Protein AF-A0A0F8X726-F1 (afdb_monomer_lite)

pLDDT: mean 84.28, std 11.68, range [42.75, 94.44]

Structure (mmCIF, N/CA/C/O backbone):
data_AF-A0A0F8X726-F1
#
_entry.id   AF-A0A0F8X726-F1
#
loop_
_atom_site.group_PDB
_atom_site.id
_atom_site.type_symbol
_atom_site.label_atom_id
_atom_site.label_alt_id
_atom_site.label_comp_id
_atom_site.label_asym_id
_atom_site.label_entity_id
_atom_site.label_seq_id
_atom_site.pdbx_PDB_ins_code
_atom_site.Cartn_x
_atom_site.Cartn_y
_atom_site.Cartn_z
_atom_site.occupancy
_atom_site.B_iso_or_equiv
_atom_site.auth_seq_id
_atom_site.auth_comp_id
_atom_site.auth_asym_id
_atom_site.auth_atom_id
_atom_site.pdbx_PDB_model_num
ATOM 1 N N . ASP A 1 1 ? 44.847 -0.969 5.988 1.00 42.75 1 ASP A N 1
ATOM 2 C CA . ASP A 1 1 ? 43.374 -1.080 5.945 1.00 42.75 1 ASP A CA 1
ATOM 3 C C . ASP A 1 1 ? 42.726 0.047 5.158 1.00 42.75 1 ASP A C 1
ATOM 5 O O . ASP A 1 1 ? 42.204 1.007 5.712 1.00 42.75 1 ASP A O 1
ATOM 9 N N . SER A 1 2 ? 42.777 -0.053 3.832 1.00 46.31 2 SER A N 1
ATOM 10 C CA . SER A 1 2 ? 42.081 0.861 2.928 1.00 46.31 2 SER A CA 1
ATOM 11 C C . SER A 1 2 ? 40.623 0.422 2.788 1.00 46.31 2 SER A C 1
ATOM 13 O O . SER A 1 2 ? 40.310 -0.453 1.977 1.00 46.31 2 SER A O 1
ATOM 15 N N . LYS A 1 3 ? 39.716 1.026 3.566 1.00 49.72 3 LYS A N 1
ATOM 16 C CA . LYS A 1 3 ? 38.294 1.054 3.189 1.00 49.72 3 LYS A CA 1
ATOM 17 C C . LYS A 1 3 ? 38.207 1.606 1.757 1.00 49.72 3 LYS A C 1
ATOM 19 O O . LYS A 1 3 ? 38.843 2.632 1.499 1.00 49.72 3 LYS A O 1
ATOM 24 N N . PRO A 1 4 ? 37.467 0.969 0.831 1.00 53.47 4 PRO A N 1
ATOM 25 C CA . PRO A 1 4 ? 37.259 1.551 -0.484 1.00 53.47 4 PRO A CA 1
ATOM 26 C C . PRO A 1 4 ? 36.655 2.949 -0.299 1.00 53.47 4 PRO A C 1
ATOM 28 O O . PRO A 1 4 ? 35.779 3.106 0.561 1.00 53.47 4 PRO A O 1
ATOM 31 N N . PRO A 1 5 ? 37.117 3.968 -1.045 1.00 49.19 5 PRO A N 1
ATOM 32 C CA . PRO A 1 5 ? 36.482 5.277 -1.015 1.00 49.19 5 PRO A CA 1
ATOM 33 C C . PRO A 1 5 ? 35.014 5.068 -1.365 1.00 49.19 5 PRO A C 1
ATOM 35 O O . PRO A 1 5 ? 34.735 4.249 -2.238 1.00 49.19 5 PRO A O 1
ATOM 38 N N . ASN A 1 6 ? 34.107 5.758 -0.666 1.00 56.97 6 ASN A N 1
ATOM 39 C CA . ASN A 1 6 ? 32.667 5.757 -0.919 1.00 56.97 6 ASN A CA 1
ATOM 40 C C . ASN A 1 6 ? 32.400 5.866 -2.427 1.00 56.97 6 ASN A C 1
ATOM 42 O O . ASN A 1 6 ? 32.302 6.964 -2.975 1.00 56.97 6 ASN A O 1
ATOM 46 N N . SER A 1 7 ? 32.322 4.727 -3.113 1.00 58.31 7 SER A N 1
ATOM 47 C CA . SER A 1 7 ? 32.047 4.677 -4.532 1.00 58.31 7 SER A CA 1
ATOM 48 C C . SER A 1 7 ? 30.560 4.917 -4.618 1.00 58.31 7 SER A C 1
ATOM 50 O O . SER A 1 7 ? 29.761 3.986 -4.493 1.00 58.31 7 SER A O 1
ATOM 52 N N . VAL A 1 8 ? 30.189 6.189 -4.740 1.00 60.47 8 VAL A N 1
ATOM 53 C CA . VAL A 1 8 ? 28.845 6.568 -5.150 1.00 60.47 8 VAL A CA 1
ATOM 54 C C . VAL A 1 8 ? 28.525 5.670 -6.345 1.00 60.47 8 VAL A C 1
ATOM 56 O O . VAL A 1 8 ? 29.316 5.659 -7.297 1.00 60.47 8 VAL A O 1
ATOM 59 N N . PRO A 1 9 ? 27.474 4.834 -6.284 1.00 58.06 9 PRO A N 1
ATOM 60 C CA . PRO A 1 9 ? 27.222 3.878 -7.344 1.00 58.06 9 PRO A CA 1
ATOM 61 C C . PRO A 1 9 ? 27.130 4.645 -8.660 1.00 58.06 9 PRO A C 1
ATOM 63 O O . PRO A 1 9 ? 26.329 5.568 -8.796 1.00 58.06 9 PRO A O 1
ATOM 66 N N . ASN A 1 10 ? 27.994 4.311 -9.614 1.00 67.69 10 ASN A N 1
ATOM 67 C CA . ASN A 1 10 ? 27.945 4.903 -10.942 1.00 67.69 10 ASN A CA 1
ATOM 68 C C . ASN A 1 10 ? 26.533 4.698 -11.532 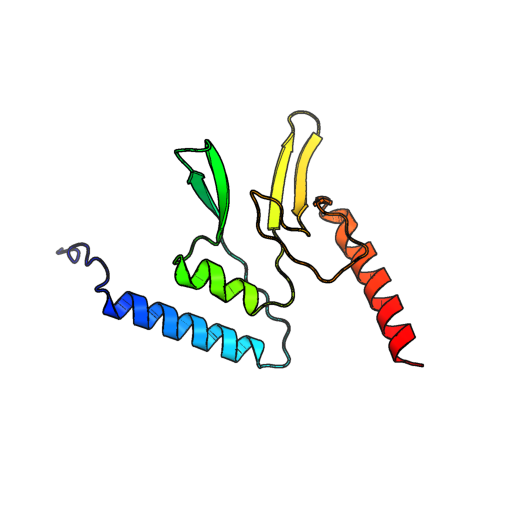1.00 67.69 10 ASN A C 1
ATOM 70 O O . ASN A 1 10 ? 25.883 3.692 -11.236 1.00 67.69 10 ASN A O 1
ATOM 74 N N . LEU A 1 11 ? 26.046 5.617 -12.372 1.00 66.12 11 LEU A N 1
ATOM 75 C CA . LEU A 1 11 ? 24.682 5.603 -12.933 1.00 66.12 11 LEU A CA 1
ATOM 76 C C . LEU A 1 11 ? 24.299 4.233 -13.529 1.00 66.12 11 LEU A C 1
ATOM 78 O O . LEU A 1 11 ? 23.159 3.783 -13.410 1.00 66.12 11 LEU A O 1
ATOM 82 N N . LYS A 1 12 ? 25.282 3.534 -14.107 1.00 67.88 12 LYS A N 1
ATOM 83 C CA . LYS A 1 12 ? 25.145 2.168 -14.624 1.00 67.88 12 LYS A CA 1
ATOM 84 C C . LYS A 1 12 ? 24.641 1.171 -13.567 1.00 67.88 12 LYS A C 1
ATOM 86 O O . LYS A 1 12 ? 23.712 0.418 -13.846 1.00 67.88 12 LYS A O 1
ATOM 91 N N . HIS A 1 13 ? 25.167 1.221 -12.343 1.00 73.75 13 HIS A N 1
ATOM 92 C CA . HIS A 1 13 ? 24.757 0.339 -11.245 1.00 73.75 13 HIS A CA 1
ATOM 93 C C . HIS A 1 13 ? 23.321 0.609 -10.779 1.00 73.75 13 HIS A C 1
ATOM 95 O O . HIS A 1 13 ? 22.595 -0.323 -10.436 1.00 73.75 13 HIS A O 1
ATOM 101 N N . TYR A 1 14 ? 22.869 1.868 -10.827 1.00 69.62 14 TYR A N 1
ATOM 102 C CA . TYR A 1 14 ? 21.473 2.212 -10.541 1.00 69.62 14 TYR A CA 1
ATOM 103 C C . TYR A 1 14 ? 20.513 1.588 -11.560 1.00 69.62 14 TYR A C 1
ATOM 105 O O . TYR A 1 14 ? 19.500 0.999 -11.177 1.00 69.62 14 TYR A O 1
ATOM 113 N N . MET A 1 15 ? 20.838 1.671 -12.853 1.00 75.12 15 MET A N 1
ATOM 114 C CA . MET A 1 15 ? 20.006 1.091 -13.914 1.00 75.12 15 MET A CA 1
ATOM 115 C C . MET A 1 15 ? 19.988 -0.442 -13.858 1.00 75.12 15 MET A C 1
ATOM 117 O O . MET A 1 15 ? 18.929 -1.051 -14.021 1.00 75.12 15 MET A O 1
ATOM 121 N N . GLU A 1 16 ? 21.131 -1.067 -13.569 1.00 83.19 16 GLU A N 1
ATOM 122 C CA . GLU A 1 16 ? 21.235 -2.516 -13.362 1.00 83.19 16 GLU A CA 1
ATOM 123 C C . GLU A 1 16 ? 20.363 -2.973 -12.188 1.00 83.19 16 GLU A C 1
ATOM 125 O O . GLU A 1 16 ? 19.546 -3.883 -12.347 1.00 83.19 16 GLU A O 1
ATOM 130 N N . ARG A 1 17 ? 20.442 -2.285 -11.042 1.00 80.00 17 ARG A N 1
ATOM 131 C CA . ARG A 1 17 ? 19.606 -2.567 -9.867 1.00 80.00 17 ARG A CA 1
ATOM 132 C C . ARG A 1 17 ? 18.115 -2.491 -10.197 1.00 80.00 17 ARG A C 1
ATOM 134 O O . ARG A 1 17 ? 17.361 -3.397 -9.845 1.00 80.00 17 ARG A O 1
ATOM 141 N N . GLN A 1 18 ? 17.685 -1.446 -10.907 1.00 80.94 18 GLN A N 1
ATOM 142 C CA . GLN A 1 18 ? 16.285 -1.295 -11.322 1.00 80.94 18 GLN A CA 1
ATOM 143 C C . GLN A 1 18 ? 15.833 -2.432 -12.249 1.00 80.94 18 GLN A C 1
ATOM 145 O O . GLN A 1 18 ? 14.719 -2.939 -12.104 1.00 80.94 18 GLN A O 1
ATOM 150 N N . SER A 1 19 ? 16.692 -2.850 -13.184 1.00 84.81 19 SER A N 1
ATOM 151 C CA . SER A 1 19 ? 16.410 -3.953 -14.107 1.00 84.81 19 SER A CA 1
ATOM 152 C C . SER A 1 19 ? 16.263 -5.289 -13.374 1.00 84.81 19 SER A C 1
ATOM 154 O O . SER A 1 19 ? 15.293 -6.015 -13.602 1.00 84.81 19 SER A O 1
ATOM 156 N N . ILE A 1 20 ? 17.173 -5.584 -12.439 1.00 88.25 20 ILE A N 1
ATOM 157 C CA . ILE A 1 20 ? 17.160 -6.817 -11.640 1.00 88.25 20 ILE A CA 1
ATOM 158 C C . ILE A 1 20 ? 15.899 -6.889 -10.779 1.00 88.25 20 ILE A C 1
ATOM 160 O O . ILE A 1 20 ? 15.188 -7.892 -10.830 1.00 88.25 20 ILE A O 1
ATOM 164 N N . ILE A 1 21 ? 15.586 -5.821 -10.038 1.00 85.94 21 ILE A N 1
ATOM 165 C CA . ILE A 1 21 ? 14.409 -5.772 -9.159 1.00 85.94 21 ILE A CA 1
ATOM 166 C C . ILE A 1 21 ? 13.127 -5.936 -9.974 1.00 85.94 21 ILE A C 1
ATOM 168 O O . ILE A 1 21 ? 12.279 -6.761 -9.635 1.00 85.94 21 ILE A O 1
ATOM 172 N N . LYS A 1 22 ? 13.003 -5.201 -11.087 1.00 84.69 22 LYS A N 1
ATOM 173 C CA . LYS A 1 22 ? 11.848 -5.321 -11.977 1.00 84.69 22 LYS A CA 1
ATOM 174 C C . LYS A 1 22 ? 11.696 -6.755 -12.478 1.00 84.69 22 LYS A C 1
ATOM 176 O O . LYS A 1 22 ? 10.616 -7.318 -12.349 1.00 84.69 22 LYS A O 1
ATOM 181 N N . ARG A 1 23 ? 12.768 -7.349 -13.016 1.00 88.69 23 ARG A N 1
ATOM 182 C CA . ARG A 1 23 ? 12.754 -8.717 -13.552 1.00 88.69 23 ARG A CA 1
ATOM 183 C C . ARG A 1 23 ? 12.376 -9.735 -12.481 1.00 88.69 23 ARG A C 1
ATOM 185 O O . ARG A 1 23 ? 11.593 -10.637 -12.775 1.00 88.69 23 ARG A O 1
ATOM 192 N N . LEU A 1 24 ? 12.916 -9.605 -11.270 1.00 90.56 24 LEU A N 1
ATOM 193 C CA . LEU A 1 24 ? 12.587 -10.480 -10.149 1.00 90.56 24 LEU A CA 1
ATOM 194 C C . LEU A 1 24 ? 11.090 -10.406 -9.835 1.00 90.56 24 LEU A C 1
ATOM 196 O O . LEU A 1 24 ? 10.415 -11.430 -9.878 1.00 90.56 24 LEU A O 1
ATOM 200 N N . ILE A 1 25 ? 10.563 -9.203 -9.604 1.00 88.12 25 ILE A N 1
ATOM 201 C CA . ILE A 1 25 ? 9.164 -9.004 -9.209 1.00 88.12 25 ILE A CA 1
ATOM 202 C C . ILE A 1 25 ? 8.219 -9.490 -10.304 1.00 88.12 25 ILE A C 1
ATOM 204 O O . ILE A 1 25 ? 7.335 -10.292 -10.024 1.00 88.12 25 ILE A O 1
ATOM 208 N N . THR A 1 26 ? 8.452 -9.124 -11.567 1.00 85.94 26 THR A N 1
ATOM 209 C CA . THR A 1 26 ? 7.598 -9.594 -12.668 1.00 85.94 26 THR A CA 1
ATOM 210 C C . THR A 1 26 ? 7.648 -11.112 -12.836 1.00 85.94 26 THR A C 1
ATOM 212 O O . THR A 1 26 ? 6.625 -11.723 -13.125 1.00 85.94 26 THR A O 1
ATOM 215 N N . SER A 1 27 ? 8.812 -11.741 -12.631 1.00 90.19 27 SER A N 1
ATOM 216 C CA . SER A 1 27 ? 8.942 -13.204 -12.727 1.00 90.19 27 SER A CA 1
ATOM 217 C C . SER A 1 27 ? 8.234 -13.922 -11.578 1.00 90.19 27 SER A C 1
ATOM 219 O O . SER A 1 27 ? 7.711 -15.016 -11.772 1.00 90.19 27 SER A O 1
ATOM 221 N N . MET A 1 28 ? 8.219 -13.322 -10.385 1.00 91.19 28 MET A N 1
ATOM 222 C CA . MET A 1 28 ? 7.520 -13.863 -9.221 1.00 91.19 28 MET A CA 1
ATOM 223 C C . MET A 1 28 ? 6.005 -13.686 -9.348 1.00 91.19 28 MET A C 1
ATOM 225 O O . MET A 1 28 ? 5.276 -14.649 -9.139 1.00 91.19 28 MET A O 1
ATOM 229 N N . CYS A 1 29 ? 5.534 -12.510 -9.778 1.00 86.19 29 CYS A N 1
ATOM 230 C CA . CYS A 1 29 ? 4.113 -12.241 -10.024 1.00 86.19 29 CYS A CA 1
ATOM 231 C C . CYS A 1 29 ? 3.520 -13.094 -11.160 1.00 86.19 29 CYS A C 1
ATOM 233 O O . CYS A 1 29 ? 2.314 -13.303 -11.193 1.00 86.19 29 CYS A O 1
ATOM 235 N N . ALA A 1 30 ? 4.342 -13.593 -12.089 1.00 87.44 30 ALA A N 1
ATOM 236 C CA . ALA A 1 30 ? 3.897 -14.487 -13.161 1.00 87.44 30 ALA A CA 1
ATOM 237 C C . ALA A 1 30 ? 3.678 -15.943 -12.706 1.00 87.44 30 ALA A C 1
ATOM 239 O O . ALA A 1 30 ? 3.119 -16.746 -13.452 1.00 87.44 30 ALA A O 1
ATOM 240 N N . LYS A 1 31 ? 4.148 -16.319 -11.511 1.00 91.00 31 LYS A N 1
ATOM 241 C CA . LYS A 1 31 ? 3.959 -17.668 -10.966 1.00 91.00 31 LYS A CA 1
ATOM 242 C C . LYS A 1 31 ? 2.593 -17.770 -10.272 1.00 91.00 31 LYS A C 1
ATOM 244 O O . LYS A 1 31 ? 2.126 -16.777 -9.721 1.00 91.00 31 LYS A O 1
ATOM 249 N N . PRO A 1 32 ? 1.976 -18.964 -10.217 1.00 91.19 32 PRO A N 1
ATOM 250 C CA . PRO A 1 32 ? 0.724 -19.194 -9.492 1.00 91.19 32 PRO A CA 1
ATOM 251 C C . PRO A 1 32 ? 0.974 -19.277 -7.975 1.00 91.19 32 PRO A C 1
ATOM 253 O O . PRO A 1 32 ? 0.755 -20.310 -7.347 1.00 91.19 32 PRO A O 1
ATOM 256 N N . ILE A 1 33 ? 1.506 -18.204 -7.393 1.00 89.06 33 ILE A N 1
ATOM 257 C CA . ILE A 1 33 ? 1.855 -18.097 -5.974 1.00 89.06 33 ILE A CA 1
ATOM 258 C C . ILE A 1 33 ? 1.282 -16.810 -5.384 1.00 89.06 33 ILE A C 1
ATOM 260 O O . ILE A 1 33 ? 1.117 -15.809 -6.078 1.00 89.06 33 ILE A O 1
ATOM 264 N N . HIS A 1 34 ? 1.035 -16.817 -4.076 1.00 89.94 34 HIS A N 1
ATOM 265 C CA . HIS A 1 34 ? 0.753 -15.593 -3.334 1.00 89.94 34 HIS A CA 1
ATOM 266 C C . HIS A 1 34 ? 2.073 -14.917 -2.963 1.00 89.94 34 HIS A C 1
ATOM 268 O O . HIS A 1 34 ? 2.850 -15.455 -2.174 1.00 89.94 34 HIS A O 1
ATOM 274 N N . LEU A 1 35 ? 2.337 -13.751 -3.553 1.00 91.06 35 LEU A N 1
ATOM 275 C CA . LEU A 1 35 ? 3.542 -12.972 -3.290 1.00 91.06 35 LEU A CA 1
ATOM 276 C C . LEU A 1 35 ? 3.233 -11.822 -2.329 1.00 91.06 35 LEU A C 1
ATOM 278 O O . LEU A 1 35 ? 2.411 -10.960 -2.631 1.00 91.06 35 LEU A O 1
ATOM 282 N N . PHE A 1 36 ? 3.954 -11.786 -1.212 1.00 91.94 36 PHE A N 1
ATOM 283 C CA . PHE A 1 36 ? 3.925 -10.688 -0.250 1.00 91.94 36 PHE A CA 1
ATOM 284 C C . PHE A 1 36 ? 5.276 -9.980 -0.250 1.00 91.94 36 PHE A C 1
ATOM 286 O O . PHE A 1 36 ? 6.320 -10.630 -0.196 1.00 91.94 36 PHE A O 1
ATOM 293 N N . MET A 1 37 ? 5.253 -8.650 -0.305 1.00 91.12 37 MET A N 1
ATOM 294 C CA . MET A 1 37 ? 6.456 -7.823 -0.292 1.00 91.12 37 MET A CA 1
ATOM 295 C C . MET A 1 37 ? 6.323 -6.734 0.781 1.00 91.12 37 MET A C 1
ATOM 297 O O . MET A 1 37 ? 5.622 -5.748 0.554 1.00 91.12 37 MET A O 1
ATOM 301 N N . PRO A 1 38 ? 6.976 -6.889 1.945 1.00 92.56 38 PRO A N 1
ATOM 302 C CA . PRO A 1 38 ? 7.067 -5.816 2.923 1.00 92.56 38 PRO A CA 1
ATOM 303 C C . PRO A 1 38 ? 8.059 -4.752 2.444 1.00 92.56 38 PRO A C 1
ATOM 305 O O . PRO A 1 38 ? 9.057 -5.065 1.793 1.00 92.56 38 PRO A O 1
ATOM 308 N N . CYS A 1 39 ? 7.785 -3.495 2.773 1.00 90.88 39 CYS A N 1
ATOM 309 C CA . CYS A 1 39 ? 8.642 -2.360 2.447 1.00 90.88 39 CYS A CA 1
ATOM 310 C C . CYS A 1 39 ? 8.721 -1.414 3.640 1.00 90.88 39 CYS A C 1
ATOM 312 O O . CYS A 1 39 ? 7.744 -1.265 4.374 1.00 90.88 39 CYS A O 1
ATOM 314 N N . HIS A 1 40 ? 9.866 -0.754 3.794 1.00 91.31 40 HIS A N 1
ATOM 315 C CA . HIS A 1 40 ? 9.989 0.377 4.703 1.00 91.31 40 HIS A CA 1
ATOM 316 C C . HIS A 1 40 ? 9.355 1.625 4.092 1.00 91.31 40 HIS A C 1
ATOM 318 O O . HIS A 1 40 ? 9.195 1.726 2.872 1.00 91.31 40 HIS A O 1
ATOM 324 N N . GLU A 1 41 ? 8.966 2.547 4.963 1.00 90.88 41 GLU A N 1
ATOM 325 C CA . GLU A 1 41 ? 8.368 3.816 4.584 1.00 90.88 41 GLU A CA 1
ATOM 326 C C . GLU A 1 41 ? 9.410 4.932 4.667 1.00 90.88 41 GLU A C 1
ATOM 328 O O . GLU A 1 41 ? 10.095 5.062 5.680 1.00 90.88 41 GLU A O 1
ATOM 333 N N . ASP A 1 42 ? 9.477 5.748 3.621 1.00 91.12 42 ASP A N 1
ATOM 334 C CA . ASP A 1 42 ? 10.177 7.026 3.606 1.00 91.12 42 ASP A CA 1
ATOM 335 C C . ASP A 1 42 ? 9.165 8.178 3.670 1.00 91.12 42 ASP A C 1
ATOM 337 O O . ASP A 1 42 ? 8.062 8.101 3.114 1.00 91.12 42 ASP A O 1
ATOM 341 N N . THR A 1 43 ? 9.539 9.248 4.369 1.00 90.12 43 THR A N 1
ATOM 342 C CA . THR A 1 43 ? 8.702 10.432 4.583 1.00 90.12 43 THR A CA 1
ATOM 343 C C . THR A 1 43 ? 9.347 11.647 3.931 1.00 90.12 43 THR A C 1
ATOM 345 O O . THR A 1 43 ? 10.385 12.128 4.377 1.00 90.12 43 THR A O 1
ATOM 348 N N . ALA A 1 44 ? 8.672 12.204 2.930 1.00 87.62 44 ALA A N 1
ATOM 349 C CA . ALA A 1 44 ? 9.049 13.450 2.282 1.00 87.62 44 ALA A CA 1
ATOM 350 C C . ALA A 1 44 ? 8.135 14.595 2.737 1.00 87.62 44 ALA A C 1
ATOM 352 O O . ALA A 1 44 ? 6.930 14.417 2.931 1.00 87.62 44 ALA A O 1
ATOM 353 N N . LYS A 1 45 ? 8.702 15.794 2.876 1.00 89.19 45 LYS A N 1
ATOM 354 C CA . LYS A 1 45 ? 7.957 17.025 3.149 1.00 89.19 45 LYS A CA 1
ATOM 355 C C . LYS A 1 45 ? 8.070 17.951 1.946 1.00 89.19 45 LYS A C 1
ATOM 357 O O . LYS A 1 45 ? 9.177 18.268 1.526 1.00 89.19 45 LYS A O 1
ATOM 362 N N . ASP A 1 46 ? 6.938 18.401 1.421 1.00 87.06 46 ASP A N 1
ATOM 363 C CA . ASP A 1 46 ? 6.922 19.494 0.452 1.00 87.06 46 ASP A CA 1
ATOM 364 C C . ASP A 1 46 ? 7.179 20.817 1.181 1.00 87.06 46 ASP A C 1
ATOM 366 O O . ASP A 1 46 ? 6.436 21.199 2.087 1.00 87.06 46 ASP A O 1
ATOM 370 N N . GLU A 1 47 ? 8.251 21.506 0.802 1.00 89.69 47 GLU A N 1
ATOM 371 C CA . GLU A 1 47 ? 8.672 22.761 1.425 1.00 89.69 47 GLU A CA 1
ATOM 372 C C . GLU A 1 47 ? 7.710 23.920 1.138 1.00 89.69 47 GLU A C 1
ATOM 374 O O . GLU A 1 47 ? 7.626 24.846 1.943 1.00 89.69 47 GLU A O 1
ATOM 3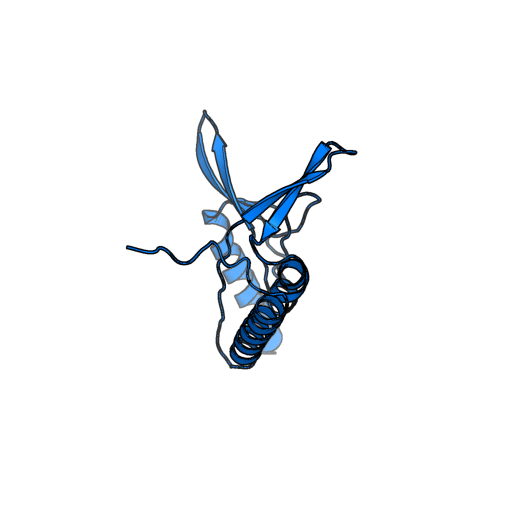79 N N . ILE A 1 48 ? 6.947 23.861 0.040 1.00 89.62 48 ILE A N 1
ATOM 380 C CA . ILE A 1 48 ? 6.032 24.935 -0.365 1.00 89.62 48 ILE A CA 1
ATOM 381 C C . ILE A 1 48 ? 4.703 24.810 0.382 1.00 89.62 48 ILE A C 1
ATOM 383 O O . ILE A 1 48 ? 4.223 25.773 0.977 1.00 89.62 48 ILE A O 1
ATOM 387 N N . THR A 1 49 ? 4.088 23.625 0.356 1.00 87.31 49 THR A N 1
ATOM 388 C CA . THR A 1 49 ? 2.772 23.409 0.986 1.00 87.31 49 THR A CA 1
ATOM 389 C C . THR A 1 49 ? 2.858 22.928 2.432 1.00 87.31 49 THR A C 1
ATOM 391 O O . THR A 1 49 ? 1.843 22.882 3.127 1.00 87.31 49 THR A O 1
ATOM 394 N N . GLY A 1 50 ? 4.045 22.523 2.891 1.00 86.19 50 GLY A N 1
ATOM 395 C CA . GLY A 1 50 ? 4.262 21.905 4.199 1.00 86.19 50 GLY A CA 1
ATOM 396 C C . GLY A 1 50 ? 3.692 20.489 4.327 1.00 86.19 50 GLY A C 1
ATOM 397 O O . GLY A 1 50 ? 3.786 19.906 5.409 1.00 86.19 50 GLY A O 1
ATOM 398 N N . ARG A 1 51 ? 3.094 19.935 3.262 1.00 84.88 51 ARG A N 1
ATOM 399 C CA . ARG A 1 51 ? 2.446 18.619 3.283 1.00 84.88 51 ARG A CA 1
ATOM 400 C C . ARG A 1 51 ? 3.469 17.500 3.413 1.00 84.88 51 ARG A C 1
ATOM 402 O O . ARG A 1 51 ? 4.550 17.552 2.829 1.00 84.88 51 ARG A O 1
ATOM 409 N N . LEU A 1 52 ? 3.085 16.475 4.166 1.00 87.75 52 LEU A N 1
ATOM 410 C CA . LEU A 1 52 ? 3.850 15.246 4.310 1.00 87.75 52 LEU A CA 1
ATOM 411 C C . LEU A 1 52 ? 3.321 14.193 3.342 1.00 87.75 52 LEU A C 1
ATOM 413 O O . LEU A 1 52 ? 2.108 13.985 3.239 1.00 87.75 52 LEU A O 1
ATOM 417 N N . PHE A 1 53 ? 4.253 13.513 2.688 1.00 87.38 53 PHE A N 1
ATOM 418 C CA . PHE A 1 53 ? 4.009 12.390 1.800 1.00 87.38 53 PHE A CA 1
ATOM 419 C C . PHE A 1 53 ? 4.812 11.202 2.296 1.00 87.38 53 PHE A C 1
ATOM 421 O O . PHE A 1 53 ? 5.996 11.322 2.609 1.00 87.38 53 PHE A O 1
ATOM 428 N N . LYS A 1 54 ? 4.160 10.052 2.356 1.00 88.69 54 LYS A N 1
ATOM 429 C CA . LYS A 1 54 ? 4.753 8.800 2.785 1.00 88.69 54 LYS A CA 1
ATOM 430 C C . LYS A 1 54 ? 4.700 7.806 1.652 1.00 88.69 54 LYS A C 1
ATOM 432 O O . LYS A 1 54 ? 3.704 7.669 0.939 1.00 88.69 54 LYS A O 1
ATOM 437 N N . SER A 1 55 ? 5.823 7.146 1.451 1.00 89.00 55 SER A N 1
ATOM 438 C CA . SER A 1 55 ? 6.011 6.269 0.315 1.00 89.00 55 SER A CA 1
ATOM 439 C C . SER A 1 55 ? 6.997 5.165 0.624 1.00 89.00 55 SER A C 1
ATOM 441 O O . SER A 1 55 ? 7.538 5.105 1.718 1.00 89.00 55 SER A O 1
ATOM 443 N N . PHE A 1 56 ? 7.213 4.261 -0.321 1.00 90.81 56 PHE A N 1
ATOM 444 C CA . PHE A 1 56 ? 8.177 3.190 -0.128 1.00 90.81 56 PHE A CA 1
ATOM 445 C C . PHE A 1 56 ? 9.604 3.736 -0.144 1.00 90.81 56 PHE A C 1
ATOM 447 O O . PHE A 1 56 ? 9.972 4.420 -1.098 1.00 90.81 56 PHE A O 1
ATOM 454 N N . ASP A 1 57 ? 10.400 3.364 0.858 1.00 90.31 57 ASP A N 1
ATOM 455 C CA . ASP A 1 57 ? 11.831 3.666 0.944 1.00 90.31 57 ASP A CA 1
ATOM 456 C C . ASP A 1 57 ? 12.605 2.873 -0.119 1.00 90.31 57 ASP A C 1
ATOM 458 O O . ASP A 1 57 ? 13.096 1.758 0.087 1.00 90.31 57 ASP A O 1
ATOM 462 N N . MET A 1 58 ? 12.596 3.409 -1.336 1.00 86.19 58 MET A N 1
ATOM 463 C CA . MET A 1 58 ? 13.264 2.856 -2.502 1.00 86.19 58 MET A CA 1
ATOM 464 C C . MET A 1 58 ? 13.538 3.948 -3.537 1.00 86.19 58 MET A C 1
ATOM 466 O O . MET A 1 58 ? 13.128 5.095 -3.414 1.00 86.19 58 MET A O 1
ATOM 470 N N . ASP A 1 59 ? 14.225 3.571 -4.615 1.00 85.31 59 ASP A N 1
ATOM 471 C CA . ASP A 1 59 ? 14.460 4.460 -5.753 1.00 85.31 59 ASP A CA 1
ATOM 472 C C . ASP A 1 59 ? 13.135 5.062 -6.281 1.00 85.31 59 ASP A C 1
ATOM 474 O O . ASP A 1 59 ? 12.206 4.292 -6.554 1.00 85.31 59 ASP A O 1
ATOM 478 N N . PRO A 1 60 ? 13.039 6.387 -6.517 1.00 83.31 60 PRO A N 1
ATOM 479 C CA . PRO A 1 60 ? 11.790 7.039 -6.930 1.00 83.31 60 PRO A CA 1
ATOM 480 C C . PRO A 1 60 ? 11.141 6.439 -8.187 1.00 83.31 60 PRO A C 1
ATOM 482 O O . PRO A 1 60 ? 9.916 6.436 -8.345 1.00 83.31 60 PRO A O 1
ATOM 48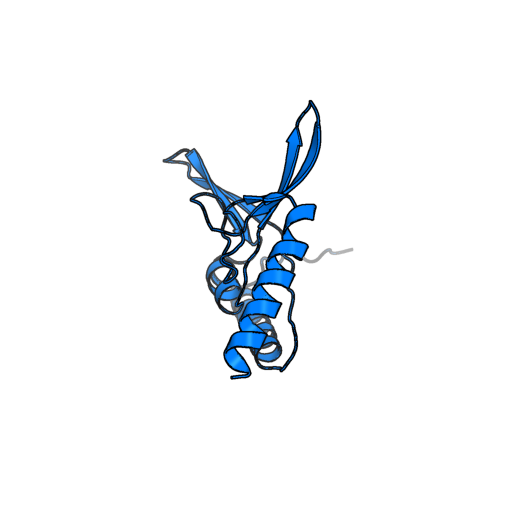5 N N . LYS A 1 61 ? 11.942 5.880 -9.110 1.00 82.50 61 LYS A N 1
ATOM 486 C CA . LYS A 1 61 ? 11.402 5.196 -10.299 1.00 82.50 61 LYS A CA 1
ATOM 487 C C . LYS A 1 61 ? 10.762 3.854 -9.954 1.00 82.50 61 LYS A C 1
ATOM 489 O O . LYS A 1 61 ? 9.838 3.429 -10.649 1.00 82.50 61 LYS A O 1
ATOM 494 N N . LEU A 1 62 ? 11.269 3.165 -8.934 1.00 84.31 62 LEU A N 1
ATOM 495 C CA . LEU A 1 62 ? 10.717 1.904 -8.443 1.00 84.31 62 LEU A CA 1
ATOM 496 C C . LEU A 1 62 ? 9.484 2.146 -7.576 1.00 84.31 62 LEU A C 1
ATOM 498 O O . LEU A 1 62 ? 8.497 1.441 -7.758 1.00 84.31 62 LEU A O 1
ATOM 502 N N . GLN A 1 63 ? 9.494 3.187 -6.747 1.00 87.12 63 GLN A N 1
ATOM 503 C CA . GLN A 1 63 ? 8.380 3.573 -5.877 1.00 87.12 63 GLN A CA 1
ATOM 504 C C . GLN A 1 63 ? 7.049 3.697 -6.635 1.00 87.12 63 GLN A C 1
ATOM 506 O O . GLN A 1 63 ? 6.019 3.231 -6.161 1.00 87.12 63 GLN A O 1
ATOM 511 N N . ASN A 1 64 ? 7.075 4.240 -7.855 1.00 83.94 64 ASN A N 1
ATOM 512 C CA . ASN A 1 64 ? 5.884 4.374 -8.701 1.00 83.94 64 ASN A CA 1
ATOM 513 C C . ASN A 1 64 ? 5.544 3.121 -9.524 1.00 83.94 64 ASN A C 1
ATOM 515 O O . ASN A 1 64 ? 4.446 3.012 -10.063 1.00 83.94 64 ASN A O 1
ATOM 519 N N . ARG A 1 65 ? 6.483 2.184 -9.695 1.00 86.25 65 ARG A N 1
ATOM 520 C CA . ARG A 1 65 ? 6.307 1.001 -10.558 1.00 86.25 65 ARG A CA 1
ATOM 521 C C . ARG A 1 65 ? 5.949 -0.243 -9.773 1.00 86.25 65 ARG A C 1
ATOM 523 O O . ARG A 1 65 ? 5.043 -0.965 -10.173 1.00 86.25 65 ARG A O 1
ATOM 530 N N . ILE A 1 66 ? 6.671 -0.497 -8.688 1.00 88.38 66 ILE A N 1
ATOM 531 C CA . ILE A 1 66 ? 6.545 -1.721 -7.905 1.00 88.38 66 ILE A CA 1
ATOM 532 C C . ILE A 1 66 ? 5.121 -1.938 -7.387 1.00 88.38 66 ILE A C 1
ATOM 53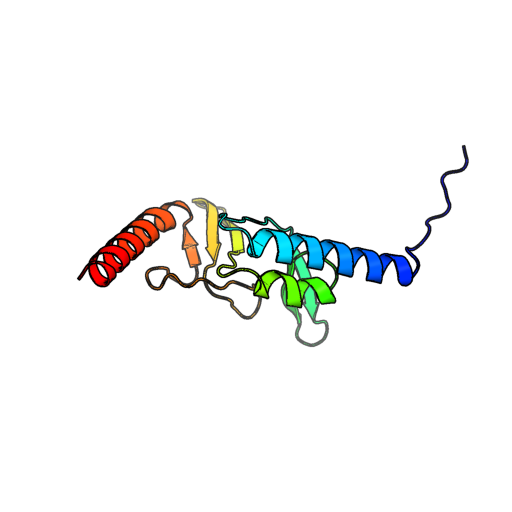4 O O . ILE A 1 66 ? 4.591 -3.019 -7.638 1.00 88.38 66 ILE A O 1
ATOM 538 N N . PRO A 1 67 ? 4.444 -0.938 -6.792 1.00 89.56 67 PRO A N 1
ATOM 539 C CA . PRO A 1 67 ? 3.090 -1.127 -6.273 1.00 89.56 67 PRO A CA 1
ATOM 540 C C . PRO A 1 67 ? 2.082 -1.512 -7.357 1.00 89.56 67 PRO A C 1
ATOM 542 O O . PRO A 1 67 ? 1.075 -2.144 -7.065 1.00 89.56 67 PRO A O 1
ATOM 545 N N . ASN A 1 68 ? 2.337 -1.170 -8.622 1.00 89.12 68 ASN A N 1
ATOM 546 C CA . ASN A 1 68 ? 1.442 -1.492 -9.734 1.00 89.12 68 ASN A CA 1
ATOM 547 C C . ASN A 1 68 ? 1.527 -2.954 -10.190 1.00 89.12 68 ASN A C 1
ATOM 549 O O . ASN A 1 68 ? 0.657 -3.395 -10.932 1.00 89.12 68 ASN A O 1
ATOM 553 N N . TYR A 1 69 ? 2.530 -3.715 -9.740 1.00 89.88 69 TYR A N 1
ATOM 554 C CA . TYR A 1 69 ? 2.586 -5.163 -9.969 1.00 89.88 69 TYR A CA 1
ATOM 555 C C . TYR A 1 69 ? 1.751 -5.968 -8.969 1.00 89.88 69 TYR A C 1
ATOM 557 O O . TYR A 1 69 ? 1.563 -7.165 -9.171 1.00 89.88 69 TYR A O 1
ATOM 565 N N . PHE A 1 70 ? 1.254 -5.330 -7.908 1.00 91.31 70 PHE A N 1
ATOM 566 C CA . PHE A 1 70 ? 0.465 -5.983 -6.873 1.00 91.31 70 PHE A CA 1
ATOM 567 C C . PHE A 1 70 ? -1.012 -5.612 -7.001 1.00 91.31 70 PHE A C 1
ATOM 569 O O . PHE A 1 70 ? -1.379 -4.444 -7.162 1.00 91.31 70 PHE A O 1
ATOM 576 N N . ASN A 1 71 ? -1.870 -6.620 -6.872 1.00 91.50 71 ASN A N 1
ATOM 577 C CA . ASN A 1 71 ? -3.322 -6.453 -6.788 1.00 91.50 71 ASN A CA 1
ATOM 578 C C . ASN A 1 71 ? -3.715 -5.595 -5.579 1.00 91.50 71 ASN A C 1
ATOM 580 O O . ASN A 1 71 ? -4.698 -4.863 -5.618 1.00 91.50 71 ASN A O 1
ATOM 584 N N . GLU A 1 72 ? -2.905 -5.675 -4.528 1.00 92.62 72 GLU A N 1
ATOM 585 C CA . GLU A 1 72 ? -3.194 -5.169 -3.203 1.00 92.62 72 GLU A CA 1
ATOM 586 C C . GLU A 1 72 ? -1.977 -4.416 -2.650 1.00 92.62 72 GLU A C 1
ATOM 588 O O . GLU A 1 72 ? -0.848 -4.902 -2.726 1.00 92.62 72 GLU A O 1
ATOM 593 N N . VAL A 1 73 ? -2.205 -3.237 -2.078 1.00 94.44 73 VAL A N 1
ATOM 594 C CA . VAL A 1 73 ? -1.202 -2.394 -1.424 1.00 94.44 73 VAL A CA 1
ATOM 595 C C . VAL A 1 73 ? -1.786 -1.942 -0.096 1.00 94.44 73 VAL A C 1
ATOM 597 O O . VAL A 1 73 ? -2.796 -1.245 -0.061 1.00 94.44 73 VAL A O 1
ATOM 600 N N . TRP A 1 74 ? -1.152 -2.342 0.996 1.00 93.69 74 TRP A N 1
ATOM 601 C CA . TRP A 1 74 ? -1.629 -2.077 2.347 1.00 93.69 74 TRP A CA 1
ATOM 602 C C . TRP A 1 74 ? -0.617 -1.201 3.056 1.00 93.69 74 TRP A C 1
ATOM 604 O O . TRP A 1 74 ? 0.589 -1.406 2.906 1.00 93.69 74 TRP A O 1
ATOM 614 N N . HIS A 1 75 ? -1.107 -0.257 3.848 1.00 94.06 75 HIS A N 1
ATOM 615 C CA . HIS A 1 75 ? -0.263 0.547 4.715 1.00 94.06 75 HIS A CA 1
ATOM 616 C C . HIS A 1 75 ? -0.579 0.210 6.170 1.00 94.06 75 HIS A C 1
ATOM 618 O O . HIS A 1 75 ? -1.742 0.095 6.548 1.00 94.06 75 HIS A O 1
ATOM 624 N N . VAL A 1 76 ? 0.460 -0.042 6.961 1.00 92.31 76 VAL A N 1
ATOM 625 C CA . VAL A 1 76 ? 0.331 -0.456 8.360 1.00 92.31 76 VAL A CA 1
ATOM 626 C C . VAL A 1 76 ? 0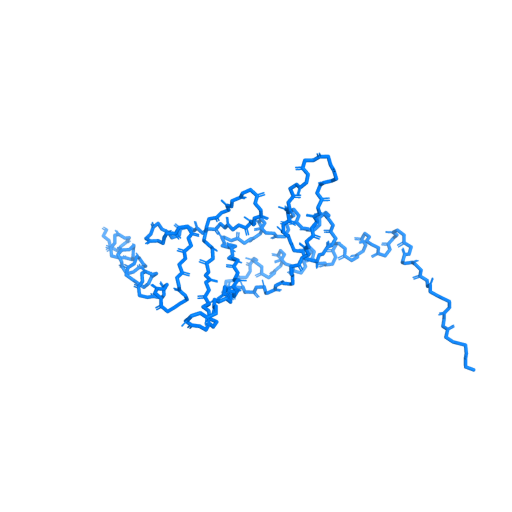.934 0.640 9.217 1.00 92.31 76 VAL A C 1
ATOM 628 O O . VAL A 1 76 ? 2.097 0.996 9.037 1.00 92.31 76 VAL A O 1
ATOM 631 N N . GLU A 1 77 ? 0.150 1.155 10.157 1.00 89.56 77 GLU A N 1
ATOM 632 C CA . GLU A 1 77 ? 0.566 2.226 11.053 1.00 89.56 77 GLU A CA 1
ATOM 633 C C . GLU A 1 77 ? 0.264 1.884 12.510 1.00 89.56 77 GLU A C 1
ATOM 635 O O . GLU A 1 77 ? -0.717 1.217 12.839 1.00 89.56 77 GLU A O 1
ATOM 640 N N . VAL A 1 78 ? 1.131 2.360 13.401 1.00 90.12 78 VAL A N 1
ATOM 641 C CA . VAL A 1 78 ? 0.902 2.286 14.842 1.00 90.12 78 VAL A CA 1
ATOM 642 C C . VAL A 1 78 ? 0.459 3.662 15.307 1.00 90.12 78 VAL A C 1
ATOM 644 O O . VAL A 1 78 ? 1.245 4.609 15.297 1.00 90.12 78 VAL A O 1
ATOM 647 N N . GLN A 1 79 ? -0.796 3.772 15.731 1.00 87.56 79 GLN A N 1
ATOM 648 C CA . GLN A 1 79 ? -1.308 4.972 16.375 1.00 87.56 79 GLN A CA 1
ATOM 649 C C . GLN A 1 79 ? -1.035 4.868 17.872 1.00 87.56 79 GLN A C 1
ATOM 651 O O . GLN A 1 79 ? -1.677 4.112 18.602 1.00 87.56 79 GLN A O 1
ATOM 656 N N . GLN A 1 80 ? -0.029 5.606 18.332 1.00 80.38 80 GLN A N 1
ATOM 657 C CA . GLN A 1 80 ? 0.281 5.689 19.753 1.00 80.38 80 GLN A CA 1
ATOM 658 C C . GLN A 1 80 ? -0.657 6.705 20.397 1.00 80.38 80 GLN A C 1
ATOM 660 O O . GLN A 1 80 ? -0.559 7.903 20.134 1.00 80.38 80 GLN A O 1
ATOM 665 N N . THR A 1 81 ? -1.571 6.235 21.244 1.00 74.19 81 THR A N 1
ATOM 666 C CA . THR A 1 81 ? -2.412 7.121 22.056 1.00 74.19 81 THR A CA 1
ATOM 667 C C . THR A 1 81 ? -2.043 6.960 23.524 1.00 74.19 81 THR A C 1
ATOM 669 O O . THR A 1 81 ? -1.888 5.846 24.025 1.00 74.19 81 THR A O 1
ATOM 672 N N . THR A 1 82 ? -1.920 8.076 24.240 1.00 65.38 82 THR A N 1
ATOM 673 C CA . THR A 1 82 ? -1.568 8.086 25.670 1.00 65.38 82 THR A CA 1
ATOM 674 C C . THR A 1 82 ? -2.606 7.385 26.551 1.00 65.38 82 THR A C 1
ATOM 676 O O . THR A 1 82 ? -2.268 6.944 27.643 1.00 65.38 82 THR A O 1
ATOM 679 N N . ALA A 1 83 ? -3.852 7.257 26.083 1.00 74.25 83 ALA A N 1
ATOM 680 C CA . ALA A 1 83 ? -4.966 6.713 26.859 1.00 74.25 83 ALA A CA 1
ATOM 681 C C . ALA A 1 83 ? -5.227 5.211 26.644 1.00 74.25 83 ALA A C 1
ATOM 683 O O . ALA A 1 83 ? -5.691 4.546 27.564 1.00 74.25 83 ALA A O 1
ATOM 684 N N . THR A 1 84 ? -4.964 4.669 25.448 1.00 69.56 84 THR A N 1
ATOM 685 C CA . THR A 1 84 ? -5.329 3.274 25.107 1.00 69.56 84 THR A CA 1
ATOM 686 C C . THR A 1 84 ? -4.152 2.411 24.656 1.00 69.56 84 THR A C 1
ATOM 688 O O . THR A 1 84 ? -4.338 1.249 24.305 1.00 69.56 84 THR A O 1
ATOM 691 N N . GLY A 1 85 ? -2.931 2.950 24.714 1.00 80.94 85 GLY A N 1
ATOM 692 C CA . GLY A 1 85 ? -1.727 2.262 24.265 1.00 80.94 85 GLY A CA 1
ATOM 693 C C . GLY A 1 85 ? -1.551 2.313 22.747 1.00 80.94 85 GLY A C 1
ATOM 694 O O . GLY A 1 85 ? -2.128 3.156 22.052 1.00 80.94 85 GLY A O 1
ATOM 695 N N . ASN A 1 86 ? -0.700 1.420 22.242 1.00 87.25 86 ASN A N 1
ATOM 696 C CA . ASN A 1 86 ? -0.408 1.305 20.816 1.00 87.25 86 ASN A CA 1
ATOM 697 C C . ASN A 1 86 ? -1.575 0.617 20.104 1.00 87.25 86 ASN A C 1
ATOM 699 O O . ASN A 1 86 ? -1.829 -0.564 20.336 1.00 87.25 86 ASN A O 1
ATOM 703 N N . GLN A 1 8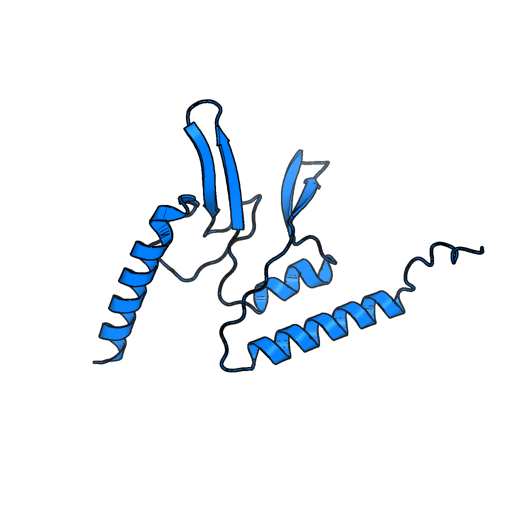7 ? -2.249 1.342 19.217 1.00 88.75 87 GLN A N 1
ATOM 704 C CA . GLN A 1 87 ? -3.260 0.780 18.330 1.00 88.75 87 GLN A CA 1
ATOM 705 C C . GLN A 1 87 ? -2.626 0.438 16.984 1.00 88.75 87 GLN A C 1
ATOM 707 O O . GLN A 1 87 ? -1.955 1.272 16.374 1.00 88.75 87 GLN A O 1
ATOM 712 N N . TYR A 1 88 ? -2.831 -0.794 16.524 1.00 92.06 88 TYR A N 1
ATOM 713 C CA . TYR A 1 88 ? -2.311 -1.271 15.246 1.00 92.06 88 TYR A CA 1
ATOM 714 C C . TYR A 1 88 ? -3.394 -1.105 14.192 1.00 92.06 88 TYR A C 1
ATOM 716 O O . TYR A 1 88 ? -4.385 -1.840 14.168 1.00 92.06 88 TYR A O 1
ATOM 724 N N . MET A 1 89 ? -3.198 -0.114 13.334 1.00 92.94 89 MET A N 1
ATOM 725 C CA . MET A 1 89 ? -4.148 0.268 12.308 1.00 92.94 89 MET A CA 1
ATOM 726 C C . MET A 1 89 ? -3.610 -0.128 10.941 1.00 92.94 89 MET A C 1
ATOM 728 O O . MET A 1 89 ? -2.406 -0.138 10.681 1.00 92.94 89 MET A O 1
ATOM 732 N N . ILE A 1 90 ? -4.528 -0.468 10.054 1.00 94.25 90 ILE A N 1
ATOM 733 C CA . ILE A 1 90 ? -4.222 -0.833 8.686 1.00 94.25 90 ILE A CA 1
ATOM 734 C C . ILE A 1 90 ? -5.084 0.029 7.781 1.00 94.25 90 ILE A C 1
ATOM 736 O O . ILE A 1 90 ? -6.316 0.016 7.839 1.00 94.25 90 ILE A O 1
ATOM 740 N N . ARG A 1 91 ? -4.408 0.781 6.928 1.00 94.12 91 ARG A N 1
ATOM 741 C CA . ARG A 1 91 ? -5.008 1.637 5.925 1.00 94.12 91 ARG A CA 1
ATOM 742 C C . ARG A 1 91 ? -5.189 0.863 4.631 1.00 94.12 91 ARG A C 1
ATOM 744 O O . ARG A 1 91 ? -4.269 0.219 4.121 1.00 94.12 91 ARG A O 1
ATOM 751 N N . THR A 1 92 ? -6.403 0.946 4.107 1.00 93.81 92 THR A N 1
ATOM 752 C CA . THR A 1 92 ? -6.879 0.138 2.981 1.00 93.81 92 THR A CA 1
ATOM 753 C C . THR A 1 92 ? -7.116 0.989 1.727 1.00 93.81 92 THR A C 1
ATOM 755 O O . THR A 1 92 ? -7.017 0.495 0.598 1.00 93.81 92 THR A O 1
ATOM 758 N N . ARG A 1 93 ? -7.366 2.293 1.905 1.00 93.06 93 ARG A N 1
ATOM 759 C CA . ARG A 1 93 ? -7.490 3.288 0.832 1.00 93.06 93 ARG A CA 1
ATOM 760 C C . ARG A 1 93 ? -6.404 4.343 0.940 1.00 93.06 93 ARG A C 1
ATOM 762 O O . ARG A 1 93 ? -6.023 4.746 2.037 1.00 93.06 93 ARG A O 1
ATOM 769 N N . SER A 1 94 ? -5.917 4.791 -0.211 1.00 91.44 94 SER A N 1
ATOM 770 C CA . SER A 1 94 ? -4.988 5.909 -0.287 1.00 91.44 94 SER A CA 1
ATOM 771 C C . SER A 1 94 ? -5.649 7.181 0.219 1.00 91.44 94 SER A C 1
ATOM 773 O O . SER A 1 94 ? -6.801 7.451 -0.121 1.00 91.44 94 SER A O 1
ATOM 775 N N . ASP A 1 95 ? -4.885 7.998 0.926 1.00 88.75 95 ASP A N 1
ATOM 776 C CA . ASP A 1 95 ? -5.219 9.398 1.152 1.00 88.75 95 ASP A CA 1
ATOM 777 C C . ASP A 1 95 ? -4.142 10.296 0.515 1.00 88.75 95 ASP A C 1
ATOM 779 O O . ASP A 1 95 ? -3.335 9.844 -0.301 1.00 88.75 95 ASP A O 1
ATOM 783 N N . MET A 1 96 ? -4.147 11.592 0.828 1.00 84.88 96 MET A N 1
ATOM 784 C CA . MET A 1 96 ? -3.148 12.524 0.290 1.00 84.88 96 MET A CA 1
ATOM 785 C C . MET A 1 96 ? -1.732 12.306 0.851 1.00 84.88 96 MET A C 1
ATOM 787 O O . MET A 1 96 ? -0.786 12.879 0.317 1.00 84.88 96 MET A O 1
ATOM 791 N N . THR A 1 97 ? -1.582 11.518 1.915 1.00 88.88 97 THR A N 1
ATOM 792 C CA . THR A 1 97 ? -0.323 11.294 2.634 1.00 88.88 97 THR A CA 1
ATOM 793 C C . THR A 1 97 ? 0.206 9.879 2.424 1.00 88.88 97 THR A C 1
ATOM 795 O O . THR A 1 97 ? 1.403 9.715 2.223 1.00 88.88 97 THR A O 1
ATOM 798 N N . TYR A 1 98 ? -0.657 8.869 2.432 1.00 89.88 98 TYR A N 1
ATOM 799 C CA . TYR A 1 98 ? -0.326 7.452 2.420 1.00 89.88 98 TYR A CA 1
ATOM 800 C C . TYR A 1 98 ? -0.902 6.762 1.183 1.00 89.88 98 TYR A C 1
ATOM 802 O O . TYR A 1 98 ? -2.097 6.848 0.891 1.00 89.88 98 TYR A O 1
ATOM 810 N N . GLY A 1 99 ? -0.065 5.996 0.485 1.00 89.38 99 GLY A N 1
ATOM 811 C CA . GLY A 1 99 ? -0.509 5.125 -0.600 1.00 89.38 99 GLY A CA 1
ATOM 812 C C . GLY A 1 99 ? -1.060 3.793 -0.082 1.00 89.38 99 GLY A C 1
ATOM 813 O O . GLY A 1 99 ? -0.323 3.014 0.514 1.00 89.38 99 GLY A O 1
ATOM 814 N N . ALA A 1 100 ? -2.328 3.494 -0.368 1.00 93.38 100 ALA A N 1
ATOM 815 C CA . ALA A 1 100 ? -2.936 2.181 -0.149 1.00 93.38 100 ALA A CA 1
ATOM 816 C C . ALA A 1 100 ? -4.006 1.893 -1.217 1.00 93.38 100 ALA A C 1
ATOM 818 O O . ALA A 1 100 ? -4.616 2.804 -1.777 1.00 93.38 100 ALA A O 1
ATOM 819 N N . ARG A 1 101 ? -4.210 0.618 -1.546 1.00 93.31 101 ARG A N 1
ATOM 820 C CA . ARG A 1 101 ? -5.159 0.154 -2.561 1.00 93.31 101 ARG A CA 1
ATOM 821 C C . ARG A 1 101 ? -5.544 -1.293 -2.286 1.00 93.31 101 ARG A C 1
ATOM 823 O O . ARG A 1 101 ? -4.728 -2.183 -2.500 1.00 93.31 101 ARG A O 1
ATOM 830 N N . THR A 1 102 ? -6.797 -1.531 -1.920 1.00 92.88 102 THR A N 1
ATOM 831 C CA . THR A 1 102 ? -7.358 -2.888 -1.845 1.00 92.88 102 THR A CA 1
ATOM 832 C C . THR A 1 102 ? -8.584 -3.091 -2.728 1.00 92.88 102 THR A C 1
ATOM 834 O O . THR A 1 102 ? -9.320 -2.142 -2.998 1.00 92.88 102 THR A O 1
ATOM 837 N N . SER A 1 103 ? -8.823 -4.322 -3.181 1.00 90.94 103 SER A N 1
ATOM 838 C CA . SER A 1 103 ? -10.058 -4.713 -3.871 1.00 90.94 103 SER A CA 1
ATOM 839 C C . SER A 1 103 ? -11.228 -5.032 -2.930 1.00 90.94 103 SER A C 1
ATOM 841 O O . SER A 1 103 ? -12.376 -4.993 -3.378 1.00 90.94 103 SER A O 1
ATOM 843 N N . PHE A 1 104 ? -10.973 -5.283 -1.638 1.00 90.94 104 PHE A N 1
ATOM 844 C CA . PHE A 1 104 ? -12.011 -5.651 -0.668 1.00 90.94 104 PHE A CA 1
ATOM 845 C C . PHE A 1 104 ? -12.925 -4.469 -0.356 1.00 90.94 104 PHE A C 1
ATOM 847 O O . PHE A 1 104 ? -12.471 -3.432 0.138 1.00 90.94 104 PHE A O 1
ATOM 854 N N . ARG A 1 105 ? -14.221 -4.608 -0.641 1.00 88.75 105 ARG A N 1
ATOM 855 C CA . ARG A 1 105 ? -15.214 -3.530 -0.478 1.00 88.75 105 ARG A CA 1
ATOM 856 C C . ARG A 1 105 ? -15.751 -3.426 0.942 1.00 88.75 105 ARG A C 1
ATOM 858 O O . ARG A 1 105 ? -16.221 -2.364 1.329 1.00 88.75 105 ARG A O 1
ATOM 865 N N . SER A 1 106 ? -15.686 -4.514 1.705 1.00 90.69 106 SER A N 1
ATOM 866 C CA . SER A 1 106 ? -16.168 -4.570 3.091 1.00 90.69 106 SER A CA 1
ATOM 867 C C . SER A 1 106 ? -15.301 -3.792 4.088 1.00 90.69 106 SER A C 1
ATOM 869 O O . SER A 1 106 ? -15.724 -3.575 5.224 1.00 90.69 106 SER A O 1
ATOM 871 N N . LEU A 1 107 ? -14.092 -3.392 3.687 1.00 93.00 107 LEU A N 1
ATOM 872 C CA . LEU A 1 107 ? -13.142 -2.680 4.535 1.00 93.00 107 LEU A CA 1
ATOM 873 C C . LEU A 1 107 ? -13.359 -1.166 4.464 1.00 93.00 107 LEU A C 1
ATOM 875 O O . LEU A 1 107 ? -13.475 -0.607 3.369 1.00 93.00 107 LEU A O 1
ATOM 879 N N . ALA A 1 108 ? -13.357 -0.511 5.627 1.00 93.12 108 ALA A N 1
ATOM 880 C CA . ALA A 1 108 ? -13.262 0.940 5.725 1.00 93.12 108 ALA A CA 1
ATOM 881 C C . ALA A 1 108 ? -11.854 1.426 5.357 1.00 93.12 108 ALA A C 1
ATOM 883 O O . ALA A 1 108 ? -10.901 0.645 5.322 1.00 93.12 108 ALA A O 1
ATOM 884 N N . ASP A 1 109 ? -11.721 2.732 5.124 1.00 93.31 109 ASP A N 1
ATOM 885 C CA . ASP A 1 109 ? -10.469 3.368 4.693 1.00 93.31 109 ASP A CA 1
ATOM 886 C C . ASP A 1 109 ? -9.305 3.117 5.659 1.00 93.31 109 ASP A C 1
ATOM 888 O O . ASP A 1 109 ? -8.163 2.924 5.232 1.00 93.31 109 ASP A O 1
ATOM 892 N N . LEU A 1 110 ? -9.620 3.059 6.953 1.00 93.25 110 LEU A N 1
ATOM 893 C CA . LEU A 1 110 ? -8.713 2.736 8.042 1.00 93.25 110 LEU A CA 1
ATOM 894 C C . LEU A 1 110 ? -9.415 1.776 9.007 1.00 93.25 110 LEU A C 1
ATOM 896 O O . LEU A 1 110 ? -10.521 2.049 9.471 1.00 93.25 110 LEU A O 1
ATOM 900 N N . GLU A 1 111 ? -8.773 0.654 9.313 1.00 93.56 111 GLU A N 1
ATOM 901 C CA . GLU A 1 111 ? -9.344 -0.421 10.125 1.00 93.56 111 GLU A CA 1
ATOM 902 C C . GLU A 1 111 ? -8.359 -0.866 11.201 1.00 93.56 111 GLU A C 1
ATOM 904 O O . GLU A 1 111 ? -7.147 -0.892 10.984 1.00 93.56 111 GLU A O 1
ATOM 909 N N . HIS A 1 112 ? -8.877 -1.267 12.360 1.00 92.81 112 HIS A N 1
ATOM 910 C CA . HIS A 1 112 ? -8.040 -1.898 13.374 1.00 92.81 112 HIS A CA 1
ATOM 911 C C . HIS A 1 112 ? -7.645 -3.306 12.902 1.00 92.81 112 HIS A C 1
ATOM 913 O O . HIS A 1 112 ? -8.463 -4.036 12.330 1.00 92.81 112 HIS A O 1
ATOM 919 N N . GLN A 1 113 ? -6.390 -3.698 13.133 1.00 91.50 113 GLN A N 1
ATOM 920 C CA . GLN A 1 113 ? -5.819 -4.943 12.605 1.00 91.50 113 GLN A CA 1
ATOM 921 C C . GLN A 1 113 ? -6.652 -6.190 12.958 1.00 91.50 113 GLN A C 1
ATOM 923 O O . GLN A 1 113 ? -6.772 -7.109 12.147 1.00 91.50 113 GLN A O 1
ATOM 928 N N . ASP A 1 114 ? -7.255 -6.223 14.149 1.00 90.06 114 ASP A N 1
ATOM 929 C CA . ASP A 1 114 ? -8.076 -7.344 14.629 1.00 90.06 114 ASP A CA 1
ATOM 930 C C . ASP A 1 114 ? -9.421 -7.486 13.887 1.00 90.06 114 ASP A C 1
ATOM 932 O O . ASP A 1 114 ? -9.994 -8.576 13.860 1.00 90.06 114 ASP A O 1
ATOM 936 N N . LYS A 1 115 ? -9.934 -6.416 13.264 1.00 91.25 115 LYS A N 1
ATOM 937 C CA . LYS A 1 115 ? -11.241 -6.409 12.583 1.00 91.25 115 LYS A CA 1
ATOM 938 C C . LYS A 1 115 ? -11.177 -6.794 11.109 1.00 91.25 115 LYS A C 1
ATOM 940 O O . LYS A 1 115 ? -12.223 -7.038 10.507 1.00 91.25 115 LYS A O 1
ATOM 945 N N . ILE A 1 116 ? -9.983 -6.872 10.524 1.00 93.06 116 ILE A N 1
ATOM 946 C CA . ILE A 1 116 ? -9.823 -7.055 9.076 1.00 93.06 116 ILE A CA 1
ATOM 947 C C . ILE A 1 116 ? -10.154 -8.475 8.627 1.00 93.06 116 ILE A C 1
ATOM 949 O O . ILE A 1 116 ? -10.934 -8.665 7.691 1.00 93.06 116 ILE A O 1
ATOM 953 N N . TRP A 1 117 ? -9.590 -9.487 9.288 1.00 90.44 117 TRP A N 1
ATOM 954 C CA . TRP A 1 117 ? -9.710 -10.869 8.818 1.00 90.44 117 TRP A CA 1
ATOM 955 C C . TRP A 1 117 ? -11.152 -11.379 8.740 1.00 90.44 117 TRP A C 1
ATOM 957 O O . TRP A 1 117 ? -11.496 -11.961 7.708 1.00 90.44 117 TRP A O 1
ATOM 967 N N . PRO A 1 118 ? -12.029 -11.127 9.733 1.00 92.62 118 PRO A N 1
ATOM 968 C CA . PRO A 1 118 ? -13.426 -11.543 9.639 1.00 92.62 118 PRO A CA 1
ATOM 969 C C . PRO A 1 118 ? -14.146 -10.971 8.407 1.00 92.62 118 PRO A C 1
ATOM 971 O O . PRO A 1 118 ? -14.885 -11.695 7.742 1.00 92.62 118 PRO A O 1
ATOM 974 N N . LYS A 1 119 ? -13.889 -9.700 8.064 1.00 93.62 119 LYS A N 1
ATOM 975 C CA . LYS A 1 119 ? -14.499 -9.016 6.910 1.00 93.62 119 LYS A CA 1
ATOM 976 C C . LYS A 1 119 ? -14.034 -9.624 5.584 1.00 93.62 119 LYS A C 1
ATOM 978 O O . LYS A 1 119 ? -14.863 -9.999 4.756 1.00 93.62 119 LYS A O 1
ATOM 983 N N . ILE A 1 120 ? -12.721 -9.822 5.430 1.00 91.50 120 ILE A N 1
ATOM 984 C CA . ILE A 1 120 ? -12.130 -10.444 4.232 1.00 91.50 120 ILE A CA 1
ATOM 985 C C . ILE A 1 120 ? -12.667 -11.863 4.021 1.00 91.50 120 ILE A C 1
ATOM 987 O O . ILE A 1 120 ? -13.021 -12.235 2.902 1.00 91.50 120 ILE A O 1
ATOM 991 N N . ILE A 1 121 ? -12.734 -12.667 5.087 1.00 91.12 121 ILE A N 1
ATOM 992 C CA . ILE A 1 121 ? -13.223 -14.049 5.007 1.00 91.12 121 ILE A CA 1
ATOM 993 C C . ILE A 1 121 ? -14.691 -14.068 4.565 1.00 91.12 121 ILE A C 1
ATOM 995 O O . ILE A 1 121 ? -15.047 -14.834 3.667 1.00 91.12 121 ILE A O 1
ATOM 999 N N . ALA A 1 122 ? -15.532 -13.206 5.142 1.00 91.69 122 ALA A N 1
ATOM 1000 C CA . ALA A 1 122 ? -16.942 -13.108 4.774 1.00 91.69 122 ALA A CA 1
ATOM 1001 C C . ALA A 1 122 ? -17.134 -12.696 3.299 1.00 91.69 122 ALA A C 1
ATOM 1003 O O . ALA A 1 122 ? -17.911 -13.323 2.571 1.00 91.69 122 ALA A O 1
ATOM 1004 N N . GLU A 1 123 ? -16.390 -11.690 2.829 1.00 91.12 123 GLU A N 1
ATOM 1005 C CA . GLU A 1 123 ? -16.448 -11.215 1.440 1.00 91.12 123 GLU A CA 1
ATOM 1006 C C . GLU A 1 123 ? -15.966 -12.282 0.445 1.00 91.12 123 GLU A C 1
ATOM 1008 O O . GLU A 1 123 ? -16.617 -12.543 -0.575 1.00 91.12 123 GLU A O 1
ATOM 1013 N N . ARG A 1 124 ? -14.867 -12.975 0.770 1.00 86.69 124 ARG A N 1
ATOM 1014 C CA . ARG A 1 124 ? -14.338 -14.070 -0.050 1.00 86.69 124 ARG A CA 1
ATOM 1015 C C . ARG A 1 124 ? -15.344 -15.213 -0.180 1.00 86.69 124 ARG A C 1
ATOM 1017 O O . ARG A 1 124 ? -15.568 -15.697 -1.288 1.00 86.69 124 ARG A O 1
ATOM 1024 N N . ASN A 1 125 ? -15.956 -15.637 0.925 1.00 88.81 125 ASN A N 1
ATOM 1025 C CA . ASN A 1 125 ? -16.928 -16.734 0.920 1.00 88.81 125 ASN A CA 1
ATOM 1026 C C . ASN A 1 125 ? -18.160 -16.396 0.070 1.00 88.81 125 ASN A C 1
ATOM 1028 O O . ASN A 1 125 ? -18.632 -17.234 -0.698 1.00 88.81 125 ASN A O 1
ATOM 1032 N N . THR A 1 126 ? -18.620 -15.146 0.149 1.00 85.38 126 THR A N 1
ATOM 1033 C CA . THR A 1 126 ? -19.727 -14.637 -0.673 1.00 85.38 126 THR A CA 1
ATOM 1034 C C . THR A 1 126 ? -19.378 -14.676 -2.163 1.00 85.38 126 THR A C 1
ATOM 1036 O O . THR A 1 126 ? -20.160 -15.166 -2.974 1.00 85.38 126 THR A O 1
ATOM 1039 N N . THR A 1 127 ? -18.172 -14.234 -2.526 1.00 78.62 127 THR A N 1
ATOM 1040 C CA . THR A 1 127 ? -17.702 -14.208 -3.923 1.00 78.62 127 THR A CA 1
ATOM 1041 C C . THR A 1 127 ? -17.586 -15.613 -4.523 1.00 78.62 127 THR A C 1
ATOM 1043 O O . THR A 1 127 ? -17.969 -15.832 -5.671 1.00 78.62 127 THR A O 1
ATOM 1046 N N . ILE A 1 128 ? -17.106 -16.591 -3.746 1.00 75.19 128 ILE A N 1
ATOM 1047 C CA . ILE A 1 128 ? -17.007 -17.991 -4.191 1.00 75.19 128 ILE A CA 1
ATOM 1048 C C . ILE A 1 128 ? -18.395 -18.570 -4.491 1.00 75.19 128 ILE A C 1
ATOM 1050 O O . ILE A 1 128 ? -18.564 -19.219 -5.517 1.00 75.19 128 ILE A O 1
ATOM 1054 N N . HIS A 1 129 ? -19.389 -18.305 -3.637 1.00 66.88 129 HIS A N 1
ATOM 1055 C CA . HIS A 1 129 ? -20.761 -18.790 -3.832 1.00 66.88 129 HIS A CA 1
ATOM 1056 C C . HIS A 1 129 ? -21.459 -18.201 -5.065 1.00 66.88 129 HIS A C 1
ATOM 1058 O O . HIS A 1 129 ? -22.323 -18.854 -5.648 1.00 66.88 129 HIS A O 1
ATOM 1064 N N . ILE A 1 130 ? -21.113 -16.972 -5.455 1.00 71.06 130 ILE A N 1
ATOM 1065 C CA . ILE A 1 130 ? -21.655 -16.340 -6.664 1.00 71.06 130 ILE A CA 1
ATOM 1066 C C . ILE A 1 130 ? -21.069 -16.999 -7.918 1.00 71.06 130 ILE A C 1
ATOM 1068 O O . ILE A 1 130 ? -21.810 -17.283 -8.849 1.00 71.06 130 ILE A O 1
ATOM 1072 N N . ASN A 1 131 ? -19.766 -17.291 -7.921 1.00 64.56 131 ASN A N 1
ATOM 1073 C CA . ASN A 1 131 ? -19.072 -17.866 -9.079 1.00 64.56 131 ASN A CA 1
ATOM 1074 C C . ASN A 1 131 ? -19.265 -19.387 -9.239 1.00 64.56 131 ASN A C 1
ATOM 1076 O O . ASN A 1 131 ? -18.772 -19.960 -10.208 1.00 64.56 131 ASN A O 1
ATOM 1080 N N . SER A 1 132 ? -19.924 -20.053 -8.286 1.00 59.78 132 SER A N 1
ATOM 1081 C CA . SER A 1 132 ? -20.239 -21.488 -8.340 1.00 59.78 132 SER A CA 1
ATOM 1082 C C . SER A 1 132 ? -21.658 -21.793 -8.840 1.00 59.78 132 SER A C 1
ATOM 1084 O O . SER A 1 132 ? -22.084 -22.945 -8.764 1.00 59.78 132 SER A O 1
ATOM 1086 N N . LYS A 1 133 ? -22.406 -20.775 -9.275 1.00 48.16 133 LYS A N 1
ATOM 1087 C CA . LYS A 1 133 ? -23.721 -20.890 -9.920 1.00 48.16 133 LYS A CA 1
ATOM 1088 C C . LYS A 1 133 ? -23.607 -20.539 -11.395 1.00 48.16 133 LYS A C 1
ATOM 1090 O O . LYS A 1 133 ? -24.366 -21.151 -12.172 1.00 48.16 133 LYS A O 1
#

Secondary structure (DSSP, 8-state):
--PPP-----HHHHHHHHHHHHHHHHHHHTSSS-------EEEEE-TTT--EEEEESS-HHHHTTGGGG-S-B-EEEEEEETTTEEEEEEE-B--SSB--B-S-SSS-SEEEHHHHHHHHHHHHHHHHHHHT-

Sequence (133 aa):
DSKPPNSVPNLKHYMERQSIIKRLITSMCAKPIHLFMPCHEDTAKDEITGRLFKSFDMDPKLQNRIPNYFNEVWHVEVQQTTATGNQYMIRTRSDMTYGARTSFRSLADLEHQDKIWPKIIAERNTTIHINSK

Radius of gyration: 19.37 Å; chains: 1; bounding box: 67×46×42 Å

Foldseek 3Di:
DDDDPPPPPDVVVVVVVVVVVVVVLVVVLPDPDDDDDDFDKDWDADPPVRDIAIFGPDDPVCRVPVCVSDQWFKDWDWDADPPPGTFIKIAAPDDPHDDTHHPQPQDDRMDGPVPPPVSVVVSVVVVVVVVVD

Organism: NCBI:txid412755